Protein AF-A0A1V5S4C1-F1 (afdb_monomer)

Mean predicted aligned error: 10.37 Å

Nearest PDB structures (foldseek):
  5xyr-assembly1_A  TM=8.070E-01  e=4.567E-05  Streptococcus pyogenes
  7uwu-assembly1_A  TM=6.183E-01  e=1.262E+00  Ruminococcus bromii L2-63
  7uww-assembly1_A  TM=4.787E-01  e=5.664E-01  Ruminococcus bromii L2-63
  7uwv-assembly1_A  TM=3.635E-01  e=5.664E-01  Ruminococcus bromii L2-63
  7uwu-assembly2_B  TM=3.956E-01  e=3.824E+00  Ruminococcus bromii L2-63

Radius of gyration: 17.69 Å; Cα contacts (8 Å, |Δi|>4): 167; chains: 1; bounding box: 42×41×52 Å

pLDDT: mean 81.38, std 17.49, range [33.75, 97.38]

Sequence (100 aa):
MTIEDSNGCIWDMEQSEIIESTIFPNVFTPNEDGVNDIFLKDYNIEVFDRWGTLIYAGNDGWNGKHNGVYANPGVYLYTVKINDTTGAETVIKSTVTVER

Secondary structure (DSSP, 8-state):
-----TT-------------TTSS-SEE--SSSSSS-SBTTTSEEEEE-TTS-EEEEESS-B-SEETTEEPPSEEEEEEEEEE-TTS-EEEEEEEEEE--

Solvent-accessible surface area (backbone atoms only — not comparable to full-atom values): 6259 Å² total; per-residue (Å²): 139,86,82,86,64,99,76,75,75,80,77,78,72,76,75,71,74,76,70,73,70,79,89,51,80,49,70,36,37,55,69,82,81,82,59,57,32,53,45,62,54,82,37,44,33,36,34,23,46,86,84,68,48,80,56,45,74,48,38,84,30,51,56,50,52,43,98,87,40,69,64,73,71,44,68,29,43,34,38,39,57,44,74,47,97,87,71,52,77,45,75,48,78,52,62,34,34,35,48,123

Structure (mmCIF, N/CA/C/O backbone):
data_AF-A0A1V5S4C1-F1
#
_entry.id   AF-A0A1V5S4C1-F1
#
loop_
_atom_site.group_PDB
_atom_site.id
_atom_site.type_symbol
_atom_site.label_atom_id
_atom_site.label_alt_id
_atom_site.label_comp_id
_atom_site.label_asym_id
_atom_site.label_entity_id
_atom_site.label_seq_id
_atom_site.pdbx_PDB_ins_code
_atom_site.Cartn_x
_atom_site.Cartn_y
_atom_site.Cartn_z
_atom_site.occupancy
_atom_site.B_iso_or_equiv
_atom_site.auth_seq_id
_atom_site.auth_comp_id
_atom_site.auth_asym_id
_atom_site.auth_atom_id
_atom_site.pdbx_PDB_model_num
ATOM 1 N N . MET A 1 1 ? 15.243 13.012 35.236 1.00 39.25 1 MET A N 1
ATOM 2 C CA . MET A 1 1 ? 16.600 13.591 35.195 1.00 39.25 1 MET A CA 1
ATOM 3 C C . MET A 1 1 ? 16.796 14.082 33.776 1.00 39.25 1 MET A C 1
ATOM 5 O O . MET A 1 1 ? 17.084 13.286 32.898 1.00 39.25 1 MET A O 1
ATOM 9 N N . THR A 1 2 ? 16.452 15.341 33.535 1.00 33.75 2 THR A N 1
ATOM 10 C CA . THR A 1 2 ? 16.542 16.009 32.234 1.00 33.75 2 THR A CA 1
ATOM 11 C C . THR A 1 2 ? 17.920 16.640 32.132 1.00 33.75 2 THR A C 1
ATOM 13 O O . THR A 1 2 ? 18.348 17.331 33.054 1.00 33.75 2 THR A O 1
ATOM 16 N N . ILE A 1 3 ? 18.625 16.352 31.046 1.00 44.31 3 ILE A N 1
ATOM 17 C CA . ILE A 1 3 ? 19.878 17.016 30.702 1.00 44.31 3 ILE A CA 1
ATOM 18 C C . ILE A 1 3 ? 19.538 17.908 29.514 1.00 44.31 3 ILE A C 1
ATOM 20 O O . ILE A 1 3 ? 19.136 17.405 28.469 1.00 44.31 3 ILE A O 1
ATOM 24 N N . GLU A 1 4 ? 19.604 19.218 29.723 1.00 51.69 4 GLU A N 1
ATOM 25 C CA . GLU A 1 4 ? 19.439 20.230 28.682 1.00 51.69 4 G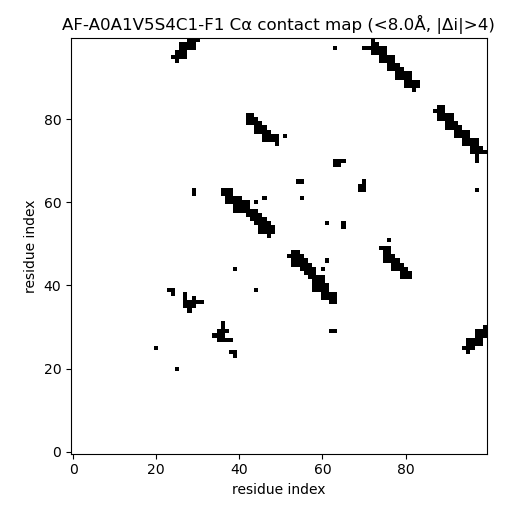LU A CA 1
ATOM 26 C C . GLU A 1 4 ? 20.806 20.489 28.048 1.00 51.69 4 GLU A C 1
ATOM 28 O O . GLU A 1 4 ? 21.778 20.758 28.759 1.00 51.69 4 GLU A O 1
ATOM 33 N N . ASP A 1 5 ? 20.886 20.427 26.720 1.00 62.25 5 ASP A N 1
ATOM 34 C CA . ASP A 1 5 ? 21.957 21.089 25.986 1.00 62.25 5 ASP A CA 1
ATOM 35 C C . ASP A 1 5 ? 21.481 22.450 25.452 1.00 62.25 5 ASP A C 1
ATOM 37 O O . ASP A 1 5 ? 20.290 22.751 25.328 1.00 62.25 5 ASP A O 1
ATOM 41 N N . SER A 1 6 ? 22.449 23.326 25.196 1.00 59.12 6 SER A N 1
ATOM 42 C CA . SER A 1 6 ? 22.275 24.755 24.928 1.00 59.12 6 SER A CA 1
ATOM 43 C C . SER A 1 6 ? 21.629 25.102 23.579 1.00 59.12 6 SER A C 1
ATOM 45 O O . SER A 1 6 ? 21.714 26.255 23.164 1.00 59.12 6 SER A O 1
ATOM 47 N N . ASN A 1 7 ? 20.993 24.148 22.894 1.00 60.12 7 ASN A N 1
ATOM 48 C CA . ASN A 1 7 ? 20.269 24.390 21.642 1.00 60.12 7 ASN A CA 1
ATOM 49 C C . ASN A 1 7 ? 18.768 24.067 21.722 1.00 60.12 7 ASN A C 1
ATOM 51 O O . ASN A 1 7 ? 18.085 24.162 20.705 1.00 60.12 7 ASN A O 1
ATOM 55 N N . GLY A 1 8 ? 18.231 23.731 22.902 1.00 57.31 8 GLY A N 1
ATOM 56 C CA . GLY A 1 8 ? 16.779 23.668 23.127 1.00 57.31 8 GLY A CA 1
ATOM 57 C C . GLY A 1 8 ? 16.039 22.656 22.245 1.00 57.31 8 GLY A C 1
ATOM 58 O O . GLY A 1 8 ? 14.834 22.788 22.033 1.00 57.31 8 GLY A O 1
ATOM 59 N N . CYS A 1 9 ? 16.743 21.656 21.712 1.00 52.50 9 CYS A N 1
ATOM 60 C CA . CYS A 1 9 ? 16.136 20.631 20.880 1.00 52.50 9 CYS A CA 1
ATOM 61 C C . CYS A 1 9 ? 15.579 19.528 21.782 1.00 52.50 9 CYS A C 1
ATOM 63 O O . CYS A 1 9 ? 16.263 18.569 22.134 1.00 52.50 9 CYS A O 1
ATOM 65 N N . ILE A 1 10 ? 14.314 19.680 22.170 1.00 58.66 10 ILE A N 1
ATOM 66 C CA . ILE A 1 10 ? 13.511 18.550 22.629 1.00 58.66 10 ILE A CA 1
ATOM 67 C C . ILE A 1 10 ? 13.170 17.767 21.363 1.00 58.66 10 ILE A C 1
ATOM 69 O O . ILE A 1 10 ?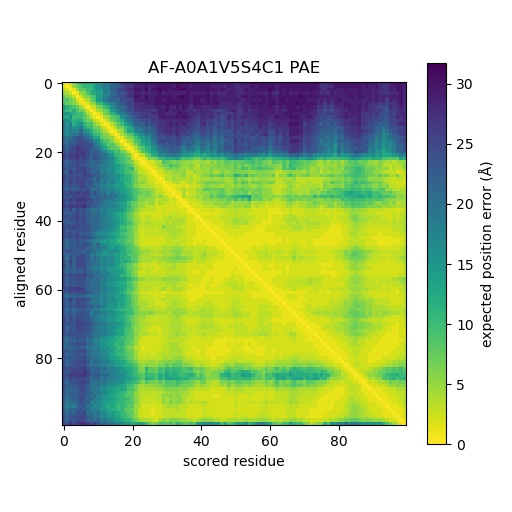 12.239 18.118 20.641 1.00 58.66 10 ILE A O 1
ATOM 73 N N . TRP A 1 11 ? 13.968 16.751 21.041 1.00 51.44 11 TRP A N 1
ATOM 74 C CA . TRP A 1 11 ? 13.570 15.781 20.030 1.00 51.44 11 TRP A CA 1
ATOM 75 C C . TRP A 1 11 ? 12.441 14.957 20.635 1.00 51.44 11 TRP A C 1
ATOM 77 O O . TRP A 1 11 ? 12.680 14.029 21.408 1.00 51.44 11 TRP A O 1
ATOM 87 N N . ASP A 1 12 ? 11.210 15.348 20.320 1.00 53.44 12 ASP A N 1
ATOM 88 C CA . ASP A 1 12 ? 10.052 14.488 20.488 1.00 53.44 12 ASP A CA 1
ATOM 89 C C . ASP A 1 12 ? 10.239 13.336 19.499 1.00 53.44 12 ASP A C 1
ATOM 91 O O . ASP A 1 12 ? 9.939 13.427 18.308 1.00 53.44 12 ASP A O 1
ATOM 95 N N . MET A 1 13 ? 10.907 12.283 19.963 1.00 57.25 13 MET A N 1
ATOM 96 C CA . MET A 1 13 ? 10.847 11.008 19.283 1.00 57.25 13 MET A CA 1
ATOM 97 C C . MET A 1 13 ? 9.436 10.510 19.548 1.00 57.25 13 MET A C 1
ATOM 99 O O . MET A 1 13 ? 9.209 9.824 20.546 1.00 57.25 13 MET A O 1
ATOM 103 N N . GLU A 1 14 ? 8.499 10.865 18.666 1.00 52.78 14 GLU A N 1
ATOM 104 C CA . GLU A 1 14 ? 7.312 10.048 18.466 1.00 52.78 14 GLU A CA 1
ATOM 105 C C . GLU A 1 14 ? 7.848 8.631 18.264 1.00 52.78 14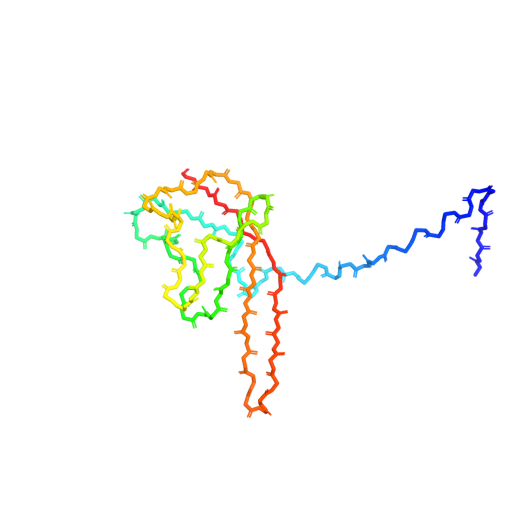 GLU A C 1
ATOM 107 O O . GLU A 1 14 ? 8.401 8.295 17.213 1.00 52.78 14 GLU A O 1
ATOM 112 N N . GLN A 1 15 ? 7.795 7.812 19.316 1.00 44.47 15 GLN A N 1
ATOM 113 C CA . GLN A 1 15 ? 7.970 6.387 19.158 1.00 44.47 15 GLN A CA 1
ATOM 114 C C . GLN A 1 15 ? 6.795 5.957 18.295 1.00 44.47 15 GLN A C 1
ATOM 116 O O . GLN A 1 15 ? 5.703 5.693 18.792 1.00 44.47 15 GLN A O 1
ATOM 121 N N . SER A 1 16 ? 7.011 5.913 16.982 1.00 46.97 16 SER A N 1
ATOM 122 C CA . SER A 1 16 ? 6.240 5.026 16.141 1.00 46.97 16 SER A CA 1
ATOM 123 C C . SER A 1 16 ? 6.509 3.645 16.718 1.00 46.97 16 SER A C 1
ATOM 125 O O . SER A 1 16 ? 7.589 3.084 16.512 1.00 46.97 16 SER A O 1
ATOM 127 N N . GLU A 1 17 ? 5.580 3.132 17.521 1.00 41.47 17 GLU A N 1
ATOM 128 C CA . GLU A 1 17 ? 5.520 1.708 17.784 1.00 41.47 17 GLU A CA 1
ATOM 129 C C . GLU A 1 17 ? 5.549 1.055 16.405 1.00 41.47 17 GLU A C 1
ATOM 131 O O . GLU A 1 17 ? 4.616 1.187 15.609 1.00 41.47 17 GLU A O 1
ATOM 136 N N . ILE A 1 18 ? 6.681 0.439 16.068 1.00 45.50 18 ILE A N 1
ATOM 137 C CA . ILE A 1 18 ? 6.763 -0.445 14.920 1.00 45.50 18 ILE A CA 1
ATOM 138 C C . ILE A 1 18 ? 5.892 -1.620 15.340 1.00 45.50 18 ILE A C 1
ATOM 140 O O . ILE A 1 18 ? 6.363 -2.540 16.004 1.00 45.50 18 ILE A O 1
ATOM 144 N N . ILE A 1 19 ? 4.593 -1.526 15.050 1.00 46.19 19 ILE A N 1
ATOM 145 C CA . ILE A 1 19 ? 3.675 -2.647 15.163 1.00 46.19 19 ILE A CA 1
ATOM 146 C C . ILE A 1 19 ? 4.264 -3.684 14.221 1.00 46.19 19 ILE A C 1
ATOM 148 O O . ILE A 1 19 ? 4.233 -3.519 13.000 1.00 46.19 19 ILE A O 1
ATOM 152 N N . GLU A 1 20 ? 4.911 -4.684 14.816 1.00 47.00 20 GLU A N 1
ATOM 153 C CA . GLU A 1 20 ? 5.550 -5.779 14.110 1.00 47.00 20 GLU A CA 1
ATOM 154 C C . GLU A 1 20 ? 4.574 -6.287 13.047 1.00 47.00 20 GLU A C 1
ATOM 156 O O . GLU A 1 20 ? 3.411 -6.588 13.335 1.00 47.00 20 GLU A O 1
ATOM 161 N N . SER A 1 21 ? 5.042 -6.283 11.800 1.00 50.28 21 SER A N 1
ATOM 162 C CA . SER A 1 21 ? 4.278 -6.395 10.556 1.00 50.28 21 SER A CA 1
ATOM 163 C C . SER A 1 21 ? 3.661 -7.782 10.320 1.00 50.28 21 SER A C 1
ATOM 165 O O . SER A 1 21 ? 3.651 -8.280 9.200 1.00 50.28 21 SER A O 1
ATOM 167 N N . THR A 1 22 ? 3.195 -8.453 11.368 1.00 53.56 22 THR A N 1
ATOM 168 C CA . THR A 1 22 ? 2.721 -9.840 11.321 1.00 53.56 22 THR A CA 1
ATOM 169 C C . THR A 1 22 ? 1.289 -9.944 10.791 1.00 53.56 22 THR A C 1
ATOM 171 O O . THR A 1 22 ? 0.894 -11.000 10.308 1.00 53.56 22 THR A O 1
ATOM 174 N N . ILE A 1 23 ? 0.498 -8.865 10.850 1.00 69.69 23 ILE A N 1
ATOM 175 C CA . ILE A 1 23 ? -0.921 -8.905 10.453 1.00 69.69 23 ILE A CA 1
ATOM 176 C C . ILE A 1 23 ? -1.092 -8.841 8.928 1.00 69.69 23 ILE A C 1
ATOM 178 O O . ILE A 1 23 ? -2.015 -9.453 8.393 1.00 69.69 23 ILE A O 1
ATOM 182 N N . PHE A 1 24 ? -0.205 -8.138 8.220 1.00 80.94 24 PHE A N 1
ATOM 183 C CA . PHE A 1 24 ? -0.340 -7.898 6.784 1.00 80.94 24 PHE A CA 1
ATOM 184 C C . PHE A 1 24 ? 0.966 -8.184 6.039 1.00 80.94 24 PHE A C 1
ATOM 186 O O . PHE A 1 24 ? 2.038 -7.867 6.558 1.00 80.94 24 PHE A O 1
ATOM 193 N N . PRO A 1 25 ? 0.899 -8.751 4.819 1.00 79.38 25 PRO A N 1
ATOM 194 C CA . PRO A 1 25 ? 2.075 -8.973 3.994 1.00 79.38 25 PRO A CA 1
ATOM 195 C C . PRO A 1 25 ? 2.846 -7.669 3.779 1.00 79.38 25 PRO A C 1
ATOM 197 O O . PRO A 1 25 ? 2.271 -6.610 3.534 1.00 79.38 25 PRO A O 1
ATOM 200 N N . ASN A 1 26 ? 4.168 -7.763 3.864 1.00 82.94 26 ASN A N 1
ATOM 201 C CA . ASN A 1 26 ? 5.089 -6.644 3.671 1.00 82.94 26 ASN A CA 1
ATOM 202 C C . ASN A 1 26 ? 5.819 -6.702 2.318 1.00 82.94 26 ASN A C 1
ATOM 204 O O . ASN A 1 26 ? 6.487 -5.735 1.953 1.00 82.94 26 ASN A O 1
ATOM 208 N N . VAL A 1 27 ? 5.683 -7.806 1.577 1.00 82.69 27 VAL A N 1
ATOM 209 C CA . VAL A 1 27 ? 6.246 -8.006 0.238 1.00 82.69 27 VAL A CA 1
ATOM 210 C C . VAL A 1 27 ? 5.134 -8.420 -0.718 1.00 82.69 27 VAL A C 1
ATOM 212 O O . VAL A 1 27 ? 4.263 -9.223 -0.379 1.00 82.69 27 VAL A O 1
ATOM 215 N N . PHE A 1 28 ? 5.167 -7.835 -1.907 1.00 86.00 28 PHE A N 1
ATOM 216 C CA . PHE A 1 28 ? 4.173 -7.970 -2.955 1.00 86.00 28 PHE A CA 1
ATOM 217 C C . PHE A 1 28 ? 4.882 -8.104 -4.309 1.00 86.00 28 PHE A C 1
ATOM 219 O O . PHE A 1 28 ? 5.704 -7.252 -4.650 1.00 86.00 28 PHE A O 1
ATOM 226 N N . THR A 1 29 ? 4.560 -9.146 -5.081 1.00 87.56 29 THR A N 1
ATOM 227 C CA . THR A 1 29 ? 5.271 -9.479 -6.328 1.00 87.56 29 THR A CA 1
ATOM 228 C C . THR A 1 29 ? 4.270 -9.673 -7.468 1.00 87.56 29 THR A C 1
ATOM 230 O O . THR A 1 29 ? 3.945 -10.804 -7.802 1.00 87.56 29 THR A O 1
ATOM 233 N N . PRO A 1 30 ? 3.744 -8.588 -8.067 1.00 83.31 30 PRO A N 1
ATOM 234 C CA . PRO A 1 30 ? 2.784 -8.672 -9.166 1.00 83.31 30 PRO A CA 1
ATOM 235 C C . PRO A 1 30 ? 3.481 -9.051 -10.481 1.00 83.31 30 PRO A C 1
ATOM 237 O O . PRO A 1 30 ? 3.757 -8.188 -11.324 1.00 83.31 30 PRO A O 1
ATOM 240 N N . ASN A 1 31 ? 3.788 -10.335 -10.647 1.00 85.00 31 ASN A N 1
ATOM 241 C CA . ASN A 1 31 ? 4.487 -10.909 -11.801 1.00 85.00 31 ASN A CA 1
ATOM 242 C C . ASN A 1 31 ? 3.599 -11.855 -12.643 1.00 85.00 31 ASN A C 1
ATOM 244 O O . ASN A 1 31 ? 4.075 -12.401 -13.638 1.00 85.00 31 ASN A O 1
ATOM 248 N N . GLU A 1 32 ? 2.317 -11.982 -12.289 1.00 83.94 32 GLU A N 1
ATOM 249 C CA . GLU A 1 32 ? 1.318 -12.839 -12.939 1.00 83.94 32 GLU A CA 1
ATOM 250 C C . GLU A 1 32 ? 1.643 -14.347 -12.843 1.00 83.94 32 GLU A C 1
ATOM 252 O O . GLU A 1 32 ? 1.210 -15.133 -13.691 1.00 83.94 32 GLU A O 1
ATOM 257 N N . ASP A 1 33 ? 2.386 -14.773 -11.812 1.00 83.75 33 ASP A N 1
ATOM 258 C CA . ASP A 1 33 ? 2.688 -16.188 -11.541 1.00 83.75 33 ASP A CA 1
ATOM 259 C C . ASP A 1 33 ? 1.610 -16.914 -10.707 1.00 83.75 33 ASP A C 1
ATOM 261 O O . ASP A 1 33 ? 1.652 -18.138 -10.542 1.00 83.75 33 ASP A O 1
ATOM 265 N N . GLY A 1 34 ? 0.602 -16.175 -10.236 1.00 79.50 34 GLY A N 1
ATOM 266 C CA . GLY A 1 34 ? -0.505 -16.649 -9.411 1.00 79.50 34 GLY A CA 1
ATOM 267 C C . GLY A 1 34 ? -0.250 -16.577 -7.903 1.00 79.50 34 GLY A C 1
ATOM 268 O O . GLY A 1 34 ? -1.146 -16.925 -7.128 1.00 79.50 34 GLY A O 1
ATOM 269 N N . VAL A 1 35 ? 0.928 -16.130 -7.461 1.00 79.19 35 VAL A N 1
ATOM 270 C CA . VAL A 1 35 ? 1.348 -16.063 -6.058 1.00 79.19 35 VAL A CA 1
ATOM 271 C C . VAL A 1 35 ? 1.640 -14.612 -5.681 1.00 79.19 35 VAL A C 1
ATOM 273 O O . VAL A 1 35 ? 2.494 -13.961 -6.257 1.00 79.19 35 VAL A O 1
ATOM 276 N N . ASN A 1 36 ? 0.953 -14.089 -4.659 1.00 81.50 36 ASN A N 1
ATOM 277 C CA . ASN A 1 36 ? 1.124 -12.701 -4.199 1.00 81.50 36 ASN A CA 1
ATOM 278 C C . ASN A 1 36 ? 0.949 -11.640 -5.310 1.00 81.50 36 ASN A C 1
ATOM 280 O O . ASN A 1 36 ? 1.5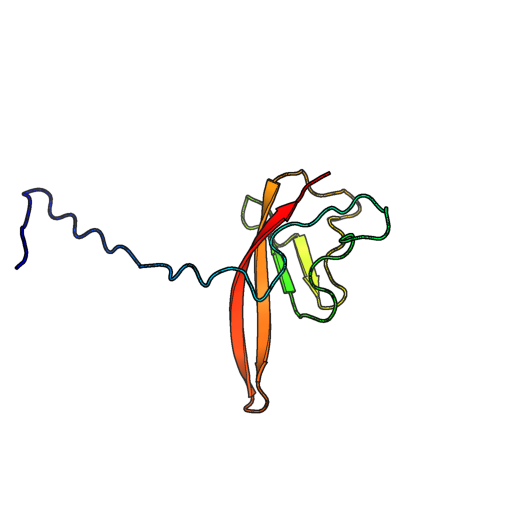35 -10.566 -5.225 1.00 81.50 36 ASN A O 1
ATOM 284 N N . ASP A 1 37 ? 0.098 -11.914 -6.305 1.00 86.25 37 ASP A N 1
ATOM 285 C CA . ASP A 1 37 ? -0.221 -10.993 -7.408 1.00 86.25 37 ASP A CA 1
ATOM 286 C C . ASP A 1 37 ? -1.265 -9.930 -7.057 1.00 86.25 37 ASP A C 1
ATOM 288 O O . ASP A 1 37 ? -1.375 -8.905 -7.735 1.00 86.25 37 ASP A O 1
ATOM 292 N N . ILE A 1 38 ? -2.024 -10.151 -5.979 1.00 90.62 38 ILE A N 1
ATOM 293 C CA . ILE A 1 38 ? -3.040 -9.225 -5.477 1.00 90.62 38 ILE A CA 1
ATOM 294 C C . ILE A 1 38 ? -2.757 -8.916 -4.010 1.00 90.62 38 ILE A C 1
ATOM 296 O O . ILE A 1 38 ? -2.845 -9.784 -3.140 1.00 90.62 38 ILE A O 1
ATOM 300 N N . PHE A 1 39 ? -2.442 -7.658 -3.730 1.00 92.88 39 PHE A N 1
ATOM 301 C CA . PHE A 1 39 ? -2.157 -7.177 -2.390 1.00 92.88 39 PHE A CA 1
ATOM 302 C C . PHE A 1 39 ? -3.445 -6.902 -1.603 1.00 92.88 39 PHE A C 1
ATOM 304 O O . PHE A 1 39 ? -4.280 -6.114 -2.048 1.00 92.88 39 PHE A O 1
ATOM 311 N N . LEU A 1 40 ? -3.576 -7.523 -0.422 1.00 91.19 40 LEU A N 1
ATOM 312 C CA . LEU A 1 40 ? -4.648 -7.285 0.560 1.00 91.19 40 LEU A CA 1
ATOM 313 C C . LEU A 1 40 ? -6.075 -7.319 -0.017 1.00 91.19 40 LEU A C 1
ATOM 315 O O . LEU A 1 40 ? -6.902 -6.450 0.259 1.00 91.19 40 LEU A O 1
ATOM 319 N N . LYS A 1 41 ? -6.379 -8.358 -0.799 1.00 90.75 41 LYS A N 1
ATOM 320 C CA . LYS A 1 41 ? -7.754 -8.653 -1.219 1.00 90.75 41 LYS A CA 1
ATOM 321 C C . LYS A 1 41 ? -8.679 -8.813 -0.001 1.00 90.75 41 LYS A C 1
ATOM 323 O O . LYS A 1 41 ? -8.249 -9.313 1.034 1.00 90.75 41 LYS A O 1
ATOM 328 N N . ASP A 1 42 ? -9.932 -8.388 -0.147 1.00 90.88 42 ASP A N 1
ATOM 329 C CA . ASP A 1 42 ? -11.004 -8.413 0.860 1.00 90.88 42 ASP A CA 1
ATOM 330 C C . ASP A 1 42 ? -10.850 -7.394 2.009 1.00 90.88 42 ASP A C 1
ATOM 332 O O . ASP A 1 42 ? -11.734 -7.279 2.861 1.00 90.88 42 ASP A O 1
ATOM 336 N N . TYR A 1 43 ? -9.792 -6.577 1.994 1.00 92.50 43 TYR A N 1
ATOM 337 C CA . TYR A 1 43 ? -9.611 -5.446 2.904 1.00 92.50 43 TYR A CA 1
ATOM 338 C C . TYR A 1 43 ? -9.881 -4.125 2.193 1.00 92.50 43 TYR A C 1
ATOM 340 O O . TYR A 1 43 ? -9.433 -3.921 1.072 1.00 92.50 43 TYR A O 1
ATOM 348 N N . ASN A 1 44 ? -10.562 -3.187 2.858 1.00 94.62 44 ASN A N 1
ATOM 349 C CA . ASN A 1 44 ? -10.699 -1.827 2.342 1.00 94.62 44 ASN A CA 1
ATOM 350 C C . ASN A 1 44 ? -9.362 -1.092 2.490 1.00 94.62 44 ASN A C 1
ATOM 352 O O . ASN A 1 44 ? -9.014 -0.664 3.595 1.00 94.62 44 ASN A O 1
ATOM 356 N N . ILE A 1 45 ? -8.617 -0.981 1.391 1.00 96.06 45 ILE A N 1
ATOM 357 C CA . ILE A 1 45 ? -7.279 -0.396 1.387 1.00 96.06 45 ILE A CA 1
ATOM 358 C C . ILE A 1 45 ? -7.194 0.835 0.496 1.00 96.06 45 ILE A C 1
ATOM 360 O O . ILE A 1 45 ? -7.898 0.955 -0.506 1.00 96.06 45 ILE A O 1
ATOM 364 N N . GLU A 1 46 ? -6.256 1.711 0.831 1.00 97.38 46 GLU A N 1
ATOM 365 C CA . GLU A 1 46 ? -5.772 2.779 -0.041 1.00 97.38 46 GLU A CA 1
ATOM 366 C C . GLU A 1 46 ? -4.264 2.610 -0.202 1.00 97.38 46 GLU A C 1
ATOM 368 O O . GLU A 1 46 ? -3.566 2.430 0.791 1.00 97.38 46 GLU A O 1
ATOM 373 N N . VAL A 1 47 ? -3.749 2.672 -1.428 1.00 96.44 47 VAL A N 1
ATOM 374 C CA . VAL A 1 47 ? -2.312 2.581 -1.717 1.00 96.44 47 VAL A CA 1
ATOM 375 C C . VAL A 1 47 ? -1.845 3.886 -2.334 1.00 96.44 47 VAL A C 1
ATOM 377 O O . VAL A 1 47 ? -2.501 4.434 -3.224 1.00 96.44 47 VAL A O 1
ATOM 380 N N . PHE A 1 48 ? -0.690 4.360 -1.884 1.00 96.19 48 PHE A N 1
ATOM 381 C CA . PHE A 1 48 ? -0.087 5.612 -2.305 1.00 96.19 48 PHE A CA 1
ATOM 382 C C . PHE A 1 48 ? 1.296 5.366 -2.893 1.00 96.19 48 PHE A C 1
ATOM 384 O O . PHE A 1 48 ? 2.056 4.522 -2.411 1.00 96.19 48 PHE A O 1
ATOM 391 N N . ASP A 1 49 ? 1.637 6.128 -3.927 1.00 93.19 49 ASP A N 1
ATOM 392 C CA . ASP A 1 49 ? 2.989 6.141 -4.465 1.00 93.19 49 ASP A CA 1
ATOM 393 C C . ASP A 1 49 ? 3.991 6.832 -3.523 1.00 93.19 49 ASP A C 1
ATOM 395 O O . ASP A 1 49 ? 3.661 7.333 -2.446 1.00 93.19 49 ASP A O 1
ATOM 399 N N . ARG A 1 50 ? 5.254 6.872 -3.954 1.00 86.75 50 ARG A N 1
ATOM 400 C CA . ARG A 1 50 ? 6.363 7.467 -3.195 1.00 86.75 50 ARG A CA 1
ATOM 401 C C . ARG A 1 50 ? 6.209 8.969 -2.942 1.00 86.75 50 ARG A C 1
ATOM 403 O O . ARG A 1 50 ? 6.916 9.505 -2.095 1.00 86.75 50 ARG A O 1
ATOM 410 N N . TRP A 1 51 ? 5.340 9.646 -3.687 1.00 91.19 51 TRP A N 1
ATOM 411 C CA . TRP A 1 51 ? 5.057 11.072 -3.541 1.00 91.19 51 TRP A CA 1
ATOM 412 C C . TRP A 1 51 ? 3.778 11.327 -2.732 1.00 91.19 51 TRP A C 1
ATOM 414 O O . TRP A 1 51 ? 3.392 12.480 -2.556 1.00 91.19 51 TRP A O 1
ATOM 424 N N . GLY A 1 52 ? 3.135 10.272 -2.218 1.00 91.38 52 GLY A N 1
ATOM 425 C CA . GLY A 1 52 ? 1.884 10.364 -1.471 1.00 91.38 52 GLY A CA 1
ATOM 426 C C . GLY A 1 52 ? 0.645 10.492 -2.359 1.00 91.38 52 GLY A C 1
ATOM 427 O O . GLY A 1 52 ? -0.431 10.805 -1.852 1.00 91.38 52 GLY A O 1
ATOM 428 N N . THR A 1 53 ? 0.757 10.252 -3.668 1.00 94.94 53 THR A N 1
ATOM 429 C CA . THR A 1 53 ? -0.401 10.244 -4.569 1.00 94.94 53 THR A CA 1
ATOM 430 C C . THR A 1 53 ? -1.173 8.948 -4.385 1.00 94.94 53 THR A C 1
ATOM 432 O O . THR A 1 53 ? -0.583 7.873 -4.449 1.00 94.94 53 THR A O 1
ATOM 435 N N . LEU A 1 5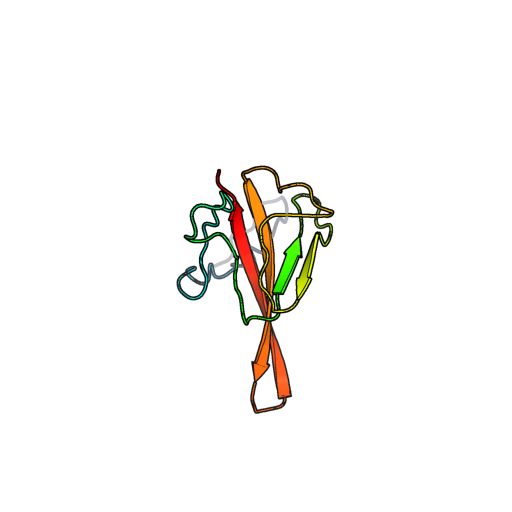4 ? -2.492 9.029 -4.206 1.00 96.19 54 LEU A N 1
ATOM 436 C CA . LEU A 1 54 ? -3.364 7.854 -4.183 1.00 96.19 54 LEU A CA 1
ATOM 437 C C . LEU A 1 54 ? -3.365 7.176 -5.563 1.00 96.19 54 LEU A C 1
ATOM 439 O O . LEU A 1 54 ? -3.741 7.801 -6.553 1.00 96.19 54 LEU A O 1
ATOM 443 N N . ILE A 1 55 ? -2.968 5.905 -5.618 1.00 96.31 55 ILE A N 1
ATOM 444 C CA . ILE A 1 55 ? -2.879 5.121 -6.863 1.00 96.31 55 ILE A CA 1
ATOM 445 C C . ILE A 1 55 ? -3.851 3.938 -6.911 1.00 96.31 55 ILE A C 1
ATOM 447 O O . ILE A 1 55 ? -4.100 3.393 -7.986 1.00 96.31 55 ILE A O 1
ATOM 451 N N . TYR A 1 56 ? -4.410 3.544 -5.765 1.00 97.12 56 TYR A N 1
ATOM 452 C CA . TYR A 1 56 ? -5.452 2.527 -5.661 1.00 97.12 56 TYR A CA 1
ATOM 453 C C . TYR A 1 56 ? -6.303 2.764 -4.411 1.00 97.12 56 TYR A C 1
ATOM 455 O O . TYR A 1 56 ? -5.769 3.133 -3.367 1.00 97.12 56 TYR A O 1
ATOM 463 N N . ALA A 1 57 ? -7.609 2.517 -4.506 1.00 96.88 57 ALA A N 1
ATOM 464 C CA . ALA A 1 57 ? -8.518 2.466 -3.366 1.00 96.88 57 ALA A CA 1
ATOM 465 C C . ALA A 1 57 ? -9.626 1.441 -3.633 1.00 96.88 57 ALA A C 1
ATOM 467 O O . ALA A 1 57 ? -10.252 1.484 -4.693 1.00 96.88 57 ALA A O 1
ATOM 468 N N . GLY A 1 58 ? -9.880 0.538 -2.686 1.00 95.75 58 GLY A N 1
ATOM 469 C CA . GLY A 1 58 ? -10.935 -0.468 -2.819 1.00 95.75 58 GLY A CA 1
ATOM 470 C C . GLY A 1 58 ? -10.677 -1.733 -2.011 1.00 95.75 58 GLY A C 1
ATOM 471 O O . GLY A 1 58 ? -9.721 -1.808 -1.245 1.00 95.75 58 GLY A O 1
ATOM 472 N N . ASN A 1 59 ? -11.532 -2.738 -2.208 1.00 95.69 59 ASN A N 1
ATOM 473 C CA . ASN A 1 59 ? -11.507 -4.020 -1.497 1.00 95.69 59 ASN A CA 1
ATOM 474 C C . ASN A 1 59 ? -11.153 -5.237 -2.367 1.00 95.69 59 ASN A C 1
ATOM 476 O O . ASN A 1 59 ? -10.939 -6.322 -1.834 1.00 95.69 59 ASN A O 1
ATOM 480 N N . ASP A 1 60 ? -11.020 -5.066 -3.682 1.00 94.75 60 ASP A N 1
ATOM 481 C CA . ASP A 1 60 ? -10.629 -6.146 -4.602 1.00 94.75 60 ASP A CA 1
ATOM 482 C C . ASP A 1 60 ? -9.131 -6.507 -4.522 1.00 94.75 60 ASP A C 1
ATOM 484 O O . ASP A 1 60 ? -8.677 -7.471 -5.142 1.00 94.75 60 ASP A O 1
ATOM 488 N N . GLY A 1 61 ? -8.376 -5.755 -3.719 1.00 93.38 61 GLY A N 1
ATOM 489 C CA . GLY A 1 61 ? -6.926 -5.815 -3.608 1.00 93.38 61 GLY A CA 1
ATOM 490 C C . GLY A 1 61 ? -6.194 -5.121 -4.759 1.00 93.38 61 GLY A C 1
ATOM 491 O O . GLY A 1 61 ? -6.690 -4.980 -5.878 1.00 93.38 61 GLY A O 1
ATOM 492 N N . TRP A 1 62 ? -4.976 -4.664 -4.483 1.00 95.44 62 TRP A N 1
ATOM 493 C CA . TRP A 1 62 ? -4.169 -3.957 -5.472 1.00 95.44 62 TRP A CA 1
ATOM 494 C C . TRP A 1 62 ? -3.314 -4.931 -6.282 1.00 95.44 62 TRP A C 1
ATOM 496 O O . TRP A 1 62 ? -2.499 -5.660 -5.729 1.00 95.44 62 TRP A O 1
ATOM 506 N N . ASN A 1 63 ? -3.454 -4.913 -7.607 1.00 93.94 63 ASN A N 1
ATOM 507 C CA . ASN A 1 63 ? -2.697 -5.773 -8.528 1.00 93.94 63 ASN A CA 1
ATOM 508 C C . ASN A 1 63 ? -1.352 -5.174 -8.979 1.00 93.94 63 ASN A C 1
ATOM 510 O O . ASN A 1 63 ? -0.779 -5.591 -9.985 1.00 93.94 63 ASN A O 1
ATOM 514 N N . GLY A 1 64 ? -0.883 -4.125 -8.301 1.00 93.31 64 GLY A N 1
ATOM 515 C CA . GLY A 1 64 ? 0.368 -3.460 -8.649 1.00 93.31 64 GLY A CA 1
ATOM 516 C C . GLY A 1 64 ? 0.296 -2.577 -9.886 1.00 93.31 64 GLY A C 1
ATOM 517 O O . GLY A 1 64 ? 1.333 -2.073 -10.303 1.00 93.31 64 GLY A O 1
ATOM 518 N N . LYS A 1 65 ? -0.883 -2.355 -10.484 1.00 93.25 65 LYS A N 1
ATOM 519 C CA . LYS A 1 65 ? -1.064 -1.446 -11.625 1.00 93.25 65 LYS A CA 1
ATOM 520 C C . LYS A 1 65 ? -1.727 -0.141 -11.175 1.00 93.25 65 LYS A C 1
ATOM 522 O O . LYS A 1 65 ? -2.602 -0.131 -10.314 1.00 93.25 65 LYS A O 1
ATOM 527 N N . HIS A 1 66 ? -1.329 0.962 -11.795 1.00 93.38 66 HIS A N 1
ATOM 528 C CA . HIS A 1 66 ? -2.005 2.255 -11.744 1.00 93.38 66 HIS A CA 1
ATOM 529 C C . HIS A 1 66 ? -2.188 2.738 -13.185 1.00 93.38 66 HIS A C 1
ATOM 531 O O . HIS A 1 66 ? -1.225 2.813 -13.947 1.00 93.38 66 HIS A O 1
ATOM 537 N N . ASN A 1 67 ? -3.435 2.997 -13.594 1.00 91.81 67 ASN A N 1
ATOM 538 C CA . ASN A 1 67 ? -3.788 3.339 -14.981 1.00 91.81 67 ASN A CA 1
ATOM 539 C C . ASN A 1 67 ? -3.256 2.332 -16.024 1.00 91.81 67 ASN A C 1
ATOM 541 O O . ASN A 1 67 ? -2.792 2.709 -17.097 1.00 91.81 67 ASN A O 1
ATOM 545 N N . GLY A 1 68 ? -3.287 1.038 -15.688 1.00 92.00 68 GLY A N 1
ATOM 546 C CA . GLY A 1 68 ? -2.807 -0.048 -16.553 1.00 92.00 68 GLY A CA 1
ATOM 547 C C . GLY A 1 68 ? -1.284 -0.215 -16.599 1.00 92.00 68 GLY A C 1
ATOM 548 O O . GLY A 1 68 ? -0.805 -1.182 -17.186 1.00 92.00 68 GLY A O 1
ATOM 549 N N . VAL A 1 69 ? -0.523 0.672 -15.953 1.00 92.06 69 VAL A N 1
ATOM 550 C CA . VAL A 1 69 ? 0.939 0.601 -15.872 1.00 92.06 69 VAL A CA 1
ATOM 551 C C . VAL A 1 69 ? 1.344 0.039 -14.518 1.00 92.06 69 VAL A C 1
ATOM 553 O O . VAL A 1 69 ? 0.851 0.479 -13.484 1.00 92.06 69 VAL A O 1
ATOM 556 N N . TYR A 1 70 ? 2.255 -0.927 -14.510 1.00 92.12 70 TYR A N 1
ATOM 557 C CA . TYR A 1 70 ? 2.795 -1.465 -13.267 1.00 92.12 70 TYR A CA 1
ATOM 558 C C . TYR A 1 70 ? 3.569 -0.416 -12.467 1.00 92.12 70 TYR A C 1
ATOM 560 O O . TYR A 1 70 ? 4.365 0.348 -13.018 1.00 92.12 70 TYR A O 1
ATOM 568 N N . ALA A 1 71 ? 3.395 -0.465 -11.153 1.00 91.94 71 ALA A N 1
ATOM 569 C CA . ALA A 1 71 ? 4.232 0.206 -10.182 1.00 91.94 71 ALA A CA 1
ATOM 570 C C . ALA A 1 71 ? 5.705 -0.185 -10.370 1.00 91.94 71 ALA A C 1
ATOM 572 O O . ALA A 1 71 ? 6.047 -1.304 -10.763 1.00 91.94 71 ALA A O 1
ATOM 573 N N . ASN A 1 72 ? 6.591 0.770 -10.102 1.00 92.31 72 ASN A N 1
ATOM 574 C CA . ASN A 1 72 ? 8.021 0.503 -10.090 1.00 92.31 72 ASN A CA 1
ATOM 575 C C . ASN A 1 72 ? 8.377 -0.265 -8.811 1.00 92.31 72 ASN A C 1
ATOM 577 O O . ASN A 1 72 ? 7.790 0.024 -7.771 1.00 92.31 72 ASN A O 1
ATOM 581 N N . PRO A 1 73 ? 9.367 -1.171 -8.837 1.00 93.12 73 PRO A N 1
ATOM 582 C CA . PRO A 1 73 ? 9.826 -1.835 -7.623 1.00 93.12 73 PRO A CA 1
ATOM 583 C C . PRO A 1 73 ? 10.213 -0.828 -6.536 1.00 93.12 73 PRO A C 1
ATOM 585 O O . PRO A 1 73 ? 10.799 0.216 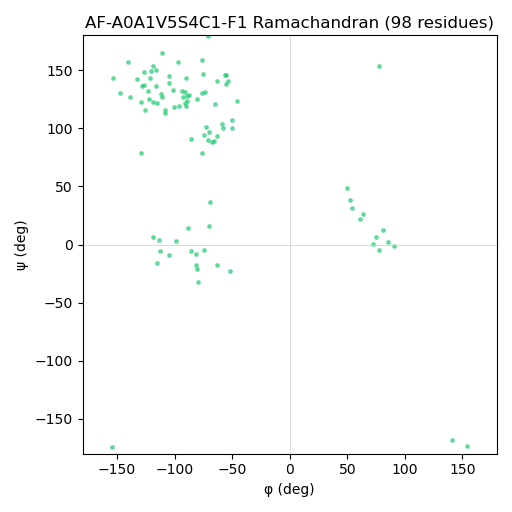-6.841 1.00 93.12 73 PRO A O 1
ATOM 588 N N . GLY A 1 74 ? 9.895 -1.119 -5.277 1.00 91.81 74 GLY A N 1
ATOM 589 C CA . GLY A 1 74 ? 10.224 -0.286 -4.116 1.00 91.81 74 GLY A CA 1
ATOM 590 C C . GLY A 1 74 ? 9.119 -0.220 -3.069 1.00 91.81 74 GLY A C 1
ATOM 591 O O . GLY A 1 74 ? 8.171 -0.991 -3.109 1.00 91.81 74 GLY A O 1
ATOM 592 N N . VAL A 1 75 ? 9.254 0.705 -2.118 1.00 91.62 75 VAL A N 1
ATOM 593 C CA . VAL A 1 75 ? 8.345 0.811 -0.969 1.00 91.62 75 VAL A CA 1
ATOM 594 C C . VAL A 1 75 ? 7.188 1.762 -1.270 1.00 91.62 75 VAL A C 1
ATOM 596 O O . VAL A 1 75 ? 7.407 2.884 -1.733 1.00 91.62 75 VAL A O 1
ATOM 599 N N . TYR A 1 76 ? 5.974 1.307 -0.978 1.00 94.50 76 TYR A N 1
ATOM 600 C CA . TYR A 1 76 ? 4.718 2.038 -1.120 1.00 94.50 76 TYR A CA 1
ATOM 601 C C . TYR A 1 76 ? 4.029 2.148 0.236 1.00 94.50 76 TYR A C 1
ATOM 603 O O . TYR A 1 76 ? 4.174 1.271 1.090 1.00 94.50 76 TYR A O 1
ATOM 611 N N . LEU A 1 77 ? 3.280 3.230 0.433 1.00 94.56 77 LEU A N 1
ATOM 612 C CA . LEU A 1 77 ? 2.456 3.413 1.624 1.00 94.56 77 LEU A CA 1
ATOM 613 C C . LEU A 1 77 ? 1.072 2.837 1.357 1.00 94.56 77 LEU A C 1
ATOM 615 O O . LEU A 1 77 ? 0.536 2.999 0.261 1.00 94.56 77 LEU A O 1
ATOM 619 N N . TYR A 1 78 ? 0.463 2.228 2.366 1.00 95.38 78 TYR A N 1
ATOM 620 C CA . TYR A 1 78 ? -0.944 1.872 2.298 1.00 95.38 78 TYR A CA 1
ATOM 621 C C . TYR A 1 78 ? -1.655 2.106 3.625 1.00 95.38 78 TYR A C 1
ATOM 623 O O . TYR A 1 78 ? -1.041 2.144 4.697 1.00 95.38 78 TYR A O 1
ATOM 631 N N . THR A 1 79 ? -2.970 2.273 3.540 1.00 95.00 79 THR A N 1
ATOM 632 C CA . THR A 1 79 ? -3.861 2.258 4.693 1.00 95.00 79 THR A CA 1
ATOM 633 C C . THR A 1 79 ? -4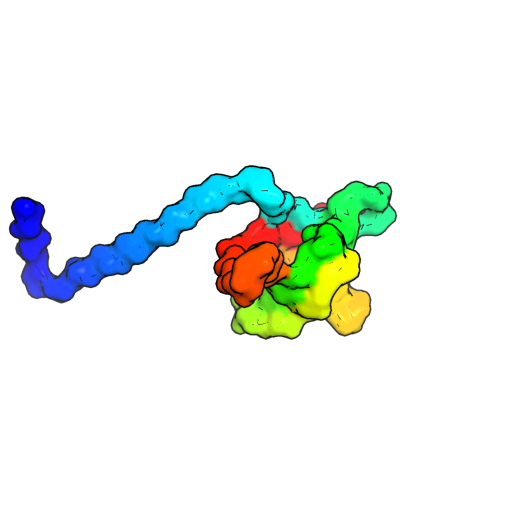.835 1.096 4.595 1.00 95.00 79 THR A C 1
ATOM 635 O O . THR A 1 79 ? -5.190 0.675 3.497 1.00 95.00 79 THR A O 1
ATOM 638 N N . VAL A 1 80 ? -5.265 0.578 5.744 1.00 93.94 80 VAL A N 1
ATOM 639 C CA . VAL A 1 80 ? -6.350 -0.402 5.861 1.00 93.94 80 VAL A CA 1
ATOM 640 C C . VAL A 1 80 ? -7.414 0.189 6.766 1.00 93.94 80 VAL A C 1
ATOM 642 O O . VAL A 1 80 ? -7.111 0.587 7.892 1.00 93.94 80 VAL A O 1
ATOM 645 N N . LYS A 1 81 ? -8.653 0.247 6.282 1.00 92.88 81 LYS A N 1
ATOM 646 C CA . LYS A 1 81 ? -9.807 0.731 7.042 1.00 92.88 81 LYS A CA 1
ATOM 647 C C . LYS A 1 81 ? -10.598 -0.459 7.565 1.00 92.88 81 LYS A C 1
ATOM 649 O O . LYS A 1 81 ? -11.116 -1.258 6.785 1.00 92.88 81 LYS A O 1
ATOM 654 N N . ILE A 1 82 ? -10.689 -0.570 8.885 1.00 90.44 82 ILE A N 1
ATOM 655 C CA . ILE A 1 82 ? -11.409 -1.636 9.578 1.00 90.44 82 ILE A CA 1
ATOM 656 C C . ILE A 1 82 ? -12.566 -1.005 10.339 1.00 90.44 82 ILE A C 1
ATOM 658 O O . ILE A 1 82 ? -12.354 -0.156 11.201 1.00 90.44 82 ILE A O 1
ATOM 662 N N . ASN A 1 83 ? -13.783 -1.446 10.034 1.00 90.00 83 ASN A N 1
ATOM 663 C CA . ASN A 1 83 ? -14.972 -1.080 10.791 1.00 90.00 83 ASN A CA 1
ATOM 664 C C . ASN A 1 83 ? -15.259 -2.178 11.813 1.00 90.00 83 ASN A C 1
ATOM 666 O O . ASN A 1 83 ? -15.483 -3.328 11.434 1.00 90.00 83 ASN A O 1
ATOM 670 N N . ASP A 1 84 ? -15.251 -1.832 13.096 1.00 82.81 84 ASP A N 1
ATOM 671 C CA . ASP A 1 84 ? -15.680 -2.745 14.151 1.00 82.81 84 ASP A CA 1
ATOM 672 C C . ASP A 1 84 ? -17.217 -2.852 14.185 1.00 82.81 84 ASP A C 1
ATOM 674 O O . ASP A 1 84 ? -17.954 -1.966 13.749 1.00 82.81 84 ASP A O 1
ATOM 678 N N . THR A 1 85 ? -17.710 -3.941 14.765 1.00 85.44 85 THR A N 1
ATOM 679 C CA . THR A 1 85 ? -19.114 -4.208 15.102 1.00 85.44 85 THR A CA 1
ATOM 680 C C . THR A 1 85 ? -19.778 -3.095 15.920 1.00 85.44 85 THR A C 1
ATOM 682 O O . THR A 1 85 ? -20.999 -2.952 15.885 1.00 85.44 85 THR A O 1
ATOM 685 N N . THR A 1 86 ? -18.985 -2.287 16.626 1.00 87.25 86 THR A N 1
ATOM 686 C CA . THR A 1 86 ? -19.428 -1.115 17.393 1.00 87.25 86 THR A CA 1
ATOM 687 C C . THR A 1 86 ? -19.628 0.146 16.538 1.00 87.25 86 THR A C 1
ATOM 689 O O . THR A 1 86 ? -20.155 1.139 17.037 1.00 87.25 86 THR A O 1
ATOM 692 N N . GLY A 1 87 ? -19.236 0.120 15.258 1.00 84.38 87 GLY A N 1
ATOM 693 C CA . GLY A 1 87 ? -19.268 1.267 14.345 1.00 84.38 87 GLY A CA 1
ATOM 694 C C . GLY A 1 87 ? -18.030 2.168 14.415 1.00 84.38 87 GLY A C 1
ATOM 695 O O . GLY A 1 87 ? -17.984 3.182 13.721 1.00 84.38 87 GLY A O 1
ATOM 696 N N . ALA A 1 88 ? -17.033 1.823 15.235 1.00 87.69 88 ALA A N 1
ATOM 697 C CA . ALA A 1 88 ? -15.751 2.517 15.261 1.00 87.69 88 ALA A CA 1
ATOM 698 C C . ALA A 1 88 ? -14.911 2.162 14.021 1.00 87.69 88 ALA A C 1
ATOM 700 O O . ALA A 1 88 ? -14.735 0.984 13.701 1.00 87.69 88 ALA A O 1
ATOM 701 N N . GLU A 1 89 ? -14.365 3.177 13.347 1.00 88.19 89 GLU A N 1
ATOM 702 C CA . GLU A 1 89 ? -13.401 3.001 12.258 1.00 88.19 89 GLU A CA 1
ATOM 703 C C . GLU A 1 89 ? -11.977 3.059 12.821 1.00 88.19 89 GLU A C 1
ATOM 705 O O . GLU A 1 89 ? -11.598 4.007 13.509 1.00 88.19 89 GLU A O 1
ATOM 710 N N . THR A 1 90 ? -11.178 2.042 12.513 1.00 89.31 90 THR A N 1
ATOM 711 C CA . THR A 1 90 ? -9.739 2.012 12.775 1.00 89.31 90 THR A CA 1
ATOM 712 C C . THR A 1 90 ? -8.996 2.068 11.451 1.00 89.31 90 THR A C 1
ATOM 714 O O . THR A 1 90 ? -9.237 1.250 10.562 1.00 89.31 90 THR A O 1
ATOM 717 N N . VAL A 1 91 ?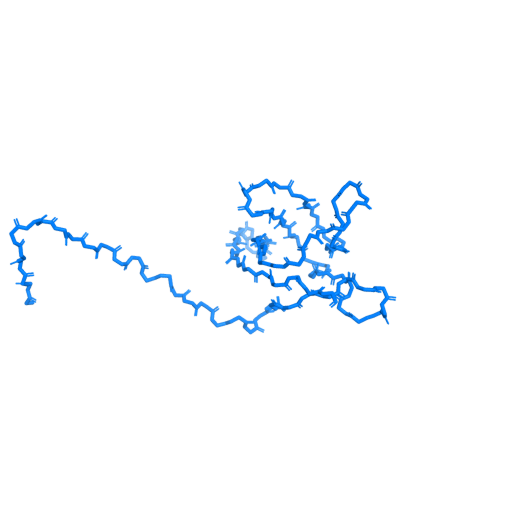 -8.068 3.016 11.327 1.00 91.12 91 VAL A N 1
ATOM 718 C CA . VAL A 1 91 ? -7.204 3.149 10.150 1.00 91.12 91 VAL A CA 1
ATOM 719 C C . VAL A 1 91 ? -5.792 2.727 10.518 1.00 91.12 91 VAL A C 1
ATOM 721 O O . VAL A 1 91 ? -5.126 3.384 11.316 1.00 91.12 91 VAL A O 1
ATOM 724 N N . ILE A 1 92 ? -5.322 1.650 9.902 1.00 91.06 92 ILE A N 1
ATOM 725 C CA . ILE A 1 92 ? -3.945 1.174 10.038 1.00 91.06 92 ILE A CA 1
ATOM 726 C C . ILE A 1 92 ? -3.136 1.765 8.890 1.00 91.06 92 ILE A C 1
ATOM 728 O O . ILE A 1 92 ? -3.575 1.703 7.747 1.00 91.06 92 ILE A O 1
ATOM 732 N N . LYS A 1 93 ? -1.966 2.340 9.179 1.00 90.94 93 LYS A N 1
ATOM 733 C CA . LYS A 1 93 ? -1.023 2.855 8.175 1.00 90.94 93 LYS A CA 1
ATOM 734 C C . LYS A 1 93 ? 0.228 1.987 8.192 1.00 90.94 93 LYS A C 1
ATOM 736 O O . LYS A 1 93 ? 0.780 1.747 9.261 1.00 90.94 93 LYS A O 1
ATOM 741 N N . SER A 1 94 ? 0.666 1.517 7.031 1.00 91.94 94 SER A N 1
ATOM 742 C CA . SER A 1 94 ? 1.854 0.670 6.924 1.00 91.94 94 SER A CA 1
ATOM 743 C C . SER A 1 94 ? 2.495 0.784 5.537 1.00 91.94 94 SER A C 1
ATOM 745 O O . SER A 1 94 ? 2.102 1.627 4.723 1.00 91.94 94 SER A O 1
ATOM 747 N N . THR A 1 95 ? 3.521 -0.026 5.285 1.00 91.88 95 THR A N 1
ATOM 748 C CA . THR A 1 95 ? 4.287 -0.026 4.039 1.00 91.88 95 THR A CA 1
ATOM 749 C C . THR A 1 95 ? 4.363 -1.415 3.421 1.00 91.88 95 THR A C 1
ATOM 751 O O . THR A 1 95 ? 4.356 -2.430 4.119 1.00 91.88 95 THR A O 1
ATOM 754 N N . VAL A 1 96 ? 4.417 -1.460 2.093 1.00 92.06 96 VAL A N 1
ATOM 755 C CA . VAL A 1 96 ? 4.602 -2.690 1.319 1.00 92.06 96 VAL A CA 1
ATOM 756 C C . VAL A 1 96 ? 5.748 -2.506 0.334 1.00 92.06 96 VAL A C 1
ATOM 758 O O . VAL A 1 96 ? 5.865 -1.465 -0.316 1.00 92.06 96 VAL A O 1
ATOM 761 N N . THR A 1 97 ? 6.601 -3.518 0.226 1.00 92.19 97 THR A N 1
ATOM 762 C CA . THR A 1 97 ? 7.663 -3.589 -0.776 1.00 92.19 97 THR A CA 1
ATOM 763 C C . THR A 1 97 ? 7.133 -4.289 -2.019 1.00 92.19 97 THR A C 1
ATOM 765 O O . THR A 1 97 ? 6.695 -5.432 -1.953 1.00 92.19 97 THR A O 1
ATOM 768 N N . VAL A 1 98 ? 7.185 -3.598 -3.154 1.00 92.12 98 VAL A N 1
ATOM 769 C CA . VAL A 1 98 ? 6.895 -4.149 -4.478 1.00 92.12 98 VAL A CA 1
ATOM 770 C C . VAL A 1 98 ? 8.187 -4.693 -5.074 1.00 92.12 98 VAL A C 1
ATOM 772 O O . VAL A 1 98 ? 9.129 -3.927 -5.303 1.00 92.12 98 VAL A O 1
ATOM 775 N N . GLU A 1 99 ? 8.215 -5.989 -5.356 1.00 88.62 99 GLU A N 1
ATOM 776 C CA . GLU A 1 99 ? 9.299 -6.673 -6.063 1.00 88.62 99 GLU A CA 1
ATOM 777 C C . GLU A 1 99 ? 8.827 -7.135 -7.452 1.00 88.62 99 GLU A C 1
ATOM 779 O O . GLU A 1 99 ? 7.634 -7.117 -7.761 1.00 88.62 99 GLU A O 1
ATOM 784 N N . ARG A 1 100 ? 9.773 -7.487 -8.323 1.00 71.94 100 ARG A N 1
ATOM 785 C CA . ARG A 1 100 ? 9.515 -8.039 -9.657 1.00 71.94 100 ARG A CA 1
ATOM 786 C C . ARG A 1 100 ?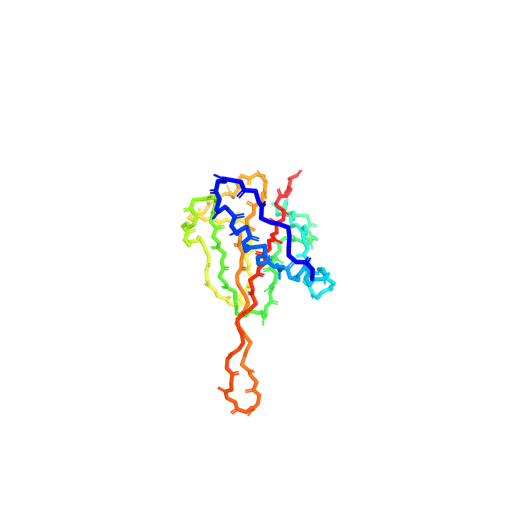 10.332 -9.295 -9.868 1.00 71.94 100 ARG A C 1
ATOM 788 O O . ARG A 1 100 ? 11.514 -9.264 -9.458 1.00 71.94 100 ARG A O 1
#

Foldseek 3Di:
DDDDDPPPDPPPPPPPVPPPCPPAAQEAELPPPPPRQFGQAQWQKWKADPVRHTQDTDRRGDRQDRPNHHDDFAKIKMWTWDQDPVRDIDIDIDIHTYDD